Protein AF-A0A3D4XXJ6-F1 (afdb_monomer_lite)

Structure (mmCIF, N/CA/C/O backbone):
data_AF-A0A3D4XXJ6-F1
#
_entry.id   AF-A0A3D4XXJ6-F1
#
loop_
_atom_site.group_PDB
_atom_site.id
_atom_site.type_symbol
_atom_site.label_atom_id
_atom_site.label_alt_id
_atom_site.label_comp_id
_atom_site.label_asym_id
_atom_site.label_entity_id
_atom_site.label_seq_id
_atom_site.pdbx_PDB_ins_code
_atom_site.Cartn_x
_atom_site.Cartn_y
_atom_site.Cartn_z
_atom_site.occupancy
_atom_site.B_iso_or_equiv
_atom_site.auth_seq_id
_atom_site.auth_comp_id
_atom_site.auth_asym_id
_atom_site.auth_atom_id
_atom_site.pdbx_PDB_model_num
ATOM 1 N N . MET A 1 1 ? -16.857 -0.771 6.729 1.00 65.44 1 MET A N 1
ATOM 2 C CA . MET A 1 1 ? -15.567 -0.078 6.524 1.00 65.44 1 MET A CA 1
ATOM 3 C C . MET A 1 1 ? -14.504 -0.873 7.257 1.00 65.44 1 MET A C 1
ATOM 5 O O . MET A 1 1 ? -14.670 -1.095 8.452 1.00 65.44 1 MET A O 1
ATOM 9 N N . SER A 1 2 ? -13.495 -1.376 6.550 1.00 87.50 2 SER A N 1
ATOM 10 C CA . SER A 1 2 ? -12.393 -2.148 7.133 1.00 87.50 2 SER A CA 1
ATOM 11 C C . SER A 1 2 ? -11.135 -1.287 7.182 1.00 87.50 2 SER A C 1
ATOM 13 O O . SER A 1 2 ? -10.821 -0.583 6.225 1.00 87.50 2 SER A O 1
ATOM 15 N N . TYR A 1 3 ? -10.432 -1.331 8.310 1.00 91.56 3 TYR A N 1
ATOM 16 C CA . TYR A 1 3 ? -9.176 -0.617 8.506 1.00 91.56 3 TYR A CA 1
ATOM 17 C C . TYR A 1 3 ? -8.117 -1.570 9.048 1.00 91.56 3 TYR A C 1
ATOM 19 O O . TYR A 1 3 ? -8.435 -2.482 9.812 1.00 91.56 3 TYR A O 1
ATOM 27 N N . ALA A 1 4 ? -6.861 -1.330 8.685 1.00 89.88 4 ALA A N 1
ATOM 28 C CA . ALA A 1 4 ? -5.704 -2.025 9.235 1.00 89.88 4 ALA A CA 1
ATOM 29 C C . ALA A 1 4 ? -4.727 -1.019 9.844 1.00 89.88 4 ALA A C 1
ATOM 31 O O . ALA A 1 4 ? -4.571 0.089 9.333 1.00 89.88 4 ALA A O 1
ATOM 32 N N . TRP A 1 5 ? -4.064 -1.402 10.933 1.00 90.75 5 TRP A N 1
ATOM 33 C CA . TRP A 1 5 ? -2.966 -0.620 11.493 1.00 90.75 5 TRP A CA 1
ATOM 34 C C . TRP A 1 5 ? -1.658 -1.008 10.817 1.00 90.75 5 TRP A C 1
ATOM 36 O O . TRP A 1 5 ? -1.347 -2.190 10.686 1.00 90.75 5 TRP A O 1
ATOM 46 N N . VAL A 1 6 ? -0.891 -0.004 10.411 1.00 88.62 6 VAL A N 1
ATOM 47 C CA . VAL A 1 6 ? 0.432 -0.165 9.806 1.00 88.62 6 VAL A CA 1
ATOM 48 C C . VAL A 1 6 ? 1.421 0.767 10.482 1.00 88.62 6 VAL A C 1
ATOM 50 O O . VAL A 1 6 ? 1.033 1.799 11.028 1.00 88.62 6 VAL A O 1
ATOM 53 N N . THR A 1 7 ? 2.701 0.415 10.420 1.00 86.00 7 THR A N 1
ATOM 54 C CA . THR A 1 7 ? 3.798 1.230 10.946 1.00 86.00 7 THR A CA 1
ATOM 55 C C . THR A 1 7 ? 4.695 1.653 9.787 1.00 86.00 7 THR A C 1
ATOM 57 O O . THR A 1 7 ? 5.175 0.802 9.038 1.00 86.00 7 THR A O 1
ATOM 60 N N . SER A 1 8 ? 4.896 2.961 9.608 1.00 80.06 8 SER A N 1
ATOM 61 C CA . SER A 1 8 ? 5.760 3.511 8.557 1.00 80.06 8 SER A CA 1
ATOM 62 C C . SER A 1 8 ? 7.247 3.300 8.858 1.00 80.06 8 SER A C 1
ATOM 64 O O . SER A 1 8 ? 7.644 2.838 9.929 1.00 80.06 8 SER A O 1
ATOM 66 N N . TRP A 1 9 ? 8.099 3.710 7.914 1.00 76.44 9 TRP A N 1
ATOM 67 C CA . TRP A 1 9 ? 9.554 3.657 8.066 1.00 76.44 9 TRP A CA 1
ATOM 68 C C . TRP A 1 9 ? 10.093 4.509 9.232 1.00 76.44 9 TRP A C 1
ATOM 70 O O . TRP A 1 9 ? 11.178 4.221 9.730 1.00 76.44 9 TRP A O 1
ATOM 80 N N . THR A 1 10 ? 9.353 5.534 9.672 1.00 79.00 10 THR A N 1
ATOM 81 C CA . THR A 1 10 ? 9.725 6.397 10.809 1.00 79.00 10 THR A CA 1
ATOM 82 C C . THR A 1 10 ? 9.344 5.781 12.159 1.00 79.00 10 THR A C 1
ATOM 84 O O . THR A 1 10 ? 9.661 6.353 13.200 1.00 79.00 10 THR A O 1
ATOM 87 N N . GLY A 1 11 ? 8.645 4.638 12.159 1.00 82.44 11 GLY A N 1
ATOM 88 C CA . GLY A 1 11 ? 8.086 4.020 13.360 1.00 82.44 11 GLY A CA 1
ATOM 89 C C . GLY A 1 11 ? 6.712 4.563 13.764 1.00 82.44 11 GLY A C 1
ATOM 90 O O . GLY A 1 11 ? 6.183 4.151 14.794 1.00 82.44 11 GLY A O 1
ATOM 91 N N . LYS A 1 12 ? 6.102 5.459 12.977 1.00 83.75 12 LYS A N 1
ATOM 92 C CA . LYS A 1 12 ? 4.761 5.978 13.262 1.00 83.75 12 LYS A CA 1
ATOM 93 C C . LYS A 1 12 ? 3.692 4.977 12.840 1.00 83.75 12 LYS A C 1
ATOM 95 O O . LYS A 1 12 ? 3.671 4.523 11.696 1.00 83.75 12 LYS A O 1
ATOM 100 N N . SER A 1 13 ? 2.764 4.681 13.744 1.00 88.06 13 SER A N 1
ATOM 101 C CA . SER A 1 13 ? 1.600 3.850 13.439 1.00 88.06 13 SER A CA 1
ATOM 102 C C . SER A 1 13 ? 0.408 4.691 12.980 1.00 88.06 13 SER A C 1
ATOM 104 O O . SER A 1 13 ? 0.135 5.756 13.536 1.00 88.06 13 SER A O 1
ATOM 106 N N . PHE A 1 14 ? -0.313 4.213 11.971 1.00 89.44 14 PHE A N 1
ATOM 107 C CA . PHE A 1 14 ? -1.522 4.850 11.445 1.00 89.44 14 PHE A CA 1
ATOM 108 C C . PHE A 1 14 ? -2.488 3.808 10.871 1.00 89.44 14 PHE A C 1
ATOM 110 O O . PHE A 1 14 ? -2.098 2.684 10.552 1.00 89.44 14 PHE A O 1
ATOM 117 N N . SER A 1 15 ? -3.765 4.176 10.766 1.00 92.69 15 SER A N 1
ATOM 118 C CA . SER A 1 15 ? -4.801 3.330 10.174 1.00 92.69 15 SER A CA 1
ATOM 119 C C . SER A 1 15 ? -4.909 3.564 8.669 1.00 92.69 15 SER A C 1
ATOM 121 O O . SER A 1 15 ? -5.008 4.712 8.236 1.00 92.69 15 SER A O 1
ATOM 123 N N . VAL A 1 16 ? -4.979 2.489 7.889 1.00 93.38 16 VAL A N 1
ATOM 124 C CA . VAL A 1 16 ? -5.264 2.520 6.447 1.00 93.38 16 VAL A CA 1
ATOM 125 C C . VAL A 1 16 ? -6.632 1.923 6.156 1.00 93.38 16 VAL A C 1
ATOM 127 O O . VAL A 1 16 ? -7.005 0.918 6.758 1.00 93.38 16 VAL A O 1
ATOM 130 N N . ASN A 1 17 ? -7.388 2.544 5.251 1.00 95.38 17 ASN A N 1
ATOM 131 C CA . ASN A 1 17 ? -8.666 2.030 4.773 1.00 95.38 17 ASN A CA 1
ATOM 132 C C . ASN A 1 17 ? -8.408 0.894 3.780 1.00 95.38 17 ASN A C 1
ATOM 134 O O . ASN A 1 17 ? -7.836 1.120 2.716 1.00 95.38 17 ASN A O 1
ATOM 138 N N . THR A 1 18 ? -8.811 -0.322 4.135 1.00 96.00 18 THR A N 1
ATOM 139 C CA . THR A 1 18 ? -8.573 -1.526 3.329 1.00 96.00 18 THR A CA 1
ATOM 140 C C . THR A 1 18 ? -9.774 -1.915 2.474 1.00 96.00 18 THR A C 1
ATOM 142 O O . THR A 1 18 ? -9.772 -2.992 1.885 1.00 96.00 18 THR A O 1
ATOM 145 N N . SER A 1 19 ? -10.822 -1.085 2.427 1.00 95.50 19 SER A N 1
ATOM 146 C CA . SER A 1 19 ? -12.016 -1.408 1.654 1.00 95.50 19 SER A CA 1
ATOM 147 C C . SER A 1 19 ? -11.730 -1.394 0.150 1.00 95.50 19 SER A C 1
ATOM 149 O O . SER A 1 19 ? -10.920 -0.598 -0.342 1.00 95.50 19 SER A O 1
ATOM 151 N N . ASP A 1 20 ? -12.420 -2.272 -0.581 1.00 92.81 20 ASP A N 1
ATOM 152 C CA . ASP A 1 20 ? -12.320 -2.349 -2.039 1.00 92.81 20 ASP A CA 1
ATOM 153 C C . ASP A 1 20 ? -12.674 -1.001 -2.678 1.00 92.81 20 ASP A C 1
ATOM 155 O O . ASP A 1 20 ? -12.016 -0.588 -3.625 1.00 92.81 20 ASP A O 1
ATOM 159 N N . GLU A 1 21 ? -13.657 -0.274 -2.137 1.00 93.38 21 GLU A N 1
ATOM 160 C CA . GLU A 1 21 ? -14.080 1.029 -2.663 1.00 93.38 21 GLU A CA 1
ATOM 161 C C . GLU A 1 21 ? -12.978 2.085 -2.547 1.00 93.38 21 GLU A C 1
ATOM 163 O O . GLU A 1 21 ? -12.782 2.871 -3.472 1.00 93.38 21 GLU A O 1
ATOM 168 N N . ALA A 1 22 ? -12.238 2.097 -1.434 1.00 92.69 22 ALA A N 1
ATOM 169 C CA . ALA A 1 22 ? -11.132 3.027 -1.241 1.00 92.69 22 ALA A CA 1
ATOM 170 C C . ALA A 1 22 ? -9.964 2.699 -2.180 1.00 92.69 22 ALA A C 1
ATOM 172 O O . ALA A 1 22 ? -9.432 3.582 -2.852 1.00 92.69 22 ALA A O 1
ATOM 173 N N . CYS A 1 23 ? -9.592 1.419 -2.272 1.00 92.56 23 CYS A N 1
ATOM 174 C CA . CYS A 1 23 ? -8.489 0.976 -3.125 1.00 92.56 23 CYS A CA 1
ATOM 175 C C . CYS A 1 23 ? -8.825 1.105 -4.625 1.00 92.56 23 CYS A C 1
ATOM 177 O O . CYS A 1 23 ? -7.937 1.384 -5.435 1.00 92.56 23 CYS A O 1
ATOM 179 N N . ALA A 1 24 ? -10.102 0.969 -5.001 1.00 91.88 24 ALA A N 1
ATOM 180 C CA . ALA A 1 24 ? -10.559 1.034 -6.388 1.00 91.88 24 ALA A CA 1
ATOM 181 C C . ALA A 1 24 ? -10.325 2.403 -7.042 1.00 91.88 24 ALA A C 1
ATOM 183 O O . ALA A 1 24 ? -10.144 2.460 -8.257 1.00 91.88 24 ALA A O 1
ATOM 184 N N . VAL A 1 25 ? -10.240 3.487 -6.259 1.00 90.94 25 VAL A N 1
ATOM 185 C CA . VAL A 1 25 ? -9.842 4.826 -6.747 1.00 90.94 25 VAL A CA 1
ATOM 186 C C . VAL A 1 25 ? -8.442 4.804 -7.374 1.00 90.94 25 VAL A C 1
ATOM 188 O O . VAL A 1 25 ? -8.149 5.568 -8.296 1.00 90.94 25 VAL A O 1
ATOM 191 N N . PHE A 1 26 ? -7.593 3.890 -6.906 1.00 90.12 26 PHE A N 1
ATOM 192 C CA . PHE A 1 26 ? -6.252 3.663 -7.434 1.00 90.12 26 PHE A CA 1
ATOM 193 C C . PHE A 1 26 ? -6.206 2.519 -8.454 1.00 90.12 26 PHE A C 1
ATOM 195 O O . PHE A 1 26 ? -5.155 2.219 -9.008 1.00 90.12 26 PHE A O 1
ATOM 202 N N . GLY A 1 27 ? -7.343 1.873 -8.728 1.00 91.38 27 GLY A N 1
ATOM 203 C CA . GLY A 1 27 ? -7.421 0.721 -9.618 1.00 91.38 27 GLY A CA 1
ATOM 204 C C . GLY A 1 27 ? -6.890 -0.573 -9.000 1.00 91.38 27 GLY A C 1
ATOM 205 O O . GLY A 1 27 ? -6.497 -1.468 -9.744 1.00 91.38 27 GLY A O 1
ATOM 206 N N . PHE A 1 28 ? -6.880 -0.705 -7.672 1.00 93.56 28 PHE A N 1
ATOM 207 C CA . PHE A 1 28 ? -6.419 -1.912 -6.973 1.00 93.56 28 PHE A CA 1
ATOM 208 C C . PHE A 1 28 ? -7.406 -2.350 -5.892 1.00 93.56 28 PHE A C 1
ATOM 210 O O . PHE A 1 28 ? -8.354 -1.638 -5.566 1.00 93.56 28 PHE A O 1
ATOM 217 N N . LYS A 1 29 ? -7.167 -3.525 -5.319 1.00 94.56 29 LYS A N 1
ATOM 218 C CA . LYS A 1 29 ? -7.805 -4.025 -4.101 1.00 94.56 29 LYS A CA 1
ATOM 219 C C . LYS A 1 29 ? -6.766 -4.255 -3.013 1.00 94.56 29 LYS A C 1
ATOM 221 O O . LYS A 1 29 ? -5.586 -4.450 -3.303 1.00 94.56 29 LYS A O 1
ATOM 226 N N . SER A 1 30 ? -7.199 -4.259 -1.753 1.00 94.06 30 SER A N 1
ATOM 227 C CA . SER A 1 30 ? -6.334 -4.707 -0.658 1.00 94.06 30 SER A CA 1
ATOM 228 C C . SER A 1 30 ? -5.905 -6.158 -0.907 1.00 94.06 30 SER A C 1
ATOM 230 O O . SER A 1 30 ? -6.726 -7.004 -1.257 1.00 94.06 30 SER A O 1
ATOM 232 N N . GLY A 1 31 ? -4.610 -6.437 -0.770 1.00 93.50 31 GLY A N 1
ATOM 233 C CA . GLY A 1 31 ? -4.004 -7.732 -1.078 1.00 93.50 31 GLY A CA 1
ATOM 234 C C . GLY A 1 31 ? -3.487 -7.889 -2.512 1.00 93.50 31 GLY A C 1
ATOM 235 O O . GLY A 1 31 ? -2.778 -8.862 -2.775 1.00 93.50 31 GLY A O 1
ATOM 236 N N . ASP A 1 32 ? -3.771 -6.954 -3.426 1.00 95.19 32 ASP A N 1
ATOM 237 C CA . ASP A 1 32 ? -3.258 -7.032 -4.799 1.00 95.19 32 ASP A CA 1
ATOM 238 C C . ASP A 1 32 ? -1.728 -6.927 -4.840 1.00 95.19 32 ASP A C 1
ATOM 240 O O . ASP A 1 32 ? -1.111 -6.135 -4.123 1.00 95.19 32 ASP A O 1
ATOM 244 N N . ARG A 1 33 ? -1.116 -7.702 -5.742 1.00 94.06 33 ARG A N 1
ATOM 245 C CA . ARG A 1 33 ? 0.295 -7.561 -6.119 1.00 94.06 33 ARG A CA 1
ATOM 246 C C . ARG A 1 33 ? 0.470 -6.342 -7.015 1.00 94.06 33 ARG A C 1
ATOM 248 O O . ARG A 1 33 ? -0.286 -6.162 -7.967 1.00 94.06 33 ARG A O 1
ATOM 255 N N . ILE A 1 34 ? 1.502 -5.555 -6.736 1.00 92.12 34 ILE A N 1
ATOM 256 C CA . ILE A 1 34 ? 1.891 -4.408 -7.554 1.00 92.12 34 ILE A CA 1
ATOM 257 C C . ILE A 1 34 ? 3.396 -4.374 -7.779 1.00 92.12 34 ILE A C 1
ATOM 259 O O . ILE A 1 34 ? 4.177 -4.935 -7.010 1.00 92.12 34 ILE A O 1
ATOM 263 N N . ILE A 1 35 ? 3.796 -3.652 -8.816 1.00 90.25 35 ILE A N 1
ATOM 264 C CA . ILE A 1 35 ? 5.176 -3.274 -9.092 1.00 90.25 35 ILE A CA 1
ATOM 265 C C . ILE A 1 35 ? 5.249 -1.752 -9.030 1.00 90.25 35 ILE A C 1
ATOM 267 O O . ILE A 1 35 ? 4.573 -1.056 -9.788 1.00 90.25 35 ILE A O 1
ATOM 271 N N . SER A 1 36 ? 6.080 -1.231 -8.134 1.00 85.38 36 SER A N 1
ATOM 272 C CA . SER A 1 36 ? 6.390 0.192 -8.031 1.00 85.38 36 SER A CA 1
ATOM 273 C C . SER A 1 36 ? 7.863 0.448 -8.346 1.00 85.38 36 SER A C 1
ATOM 275 O O . SER A 1 36 ? 8.662 -0.476 -8.518 1.00 85.38 36 SER A O 1
ATOM 277 N N . ARG A 1 37 ? 8.271 1.721 -8.356 1.00 81.81 37 ARG A N 1
ATOM 278 C CA . ARG A 1 37 ? 9.697 2.089 -8.440 1.00 81.81 37 ARG A CA 1
ATOM 279 C C . ARG A 1 37 ? 10.542 1.530 -7.290 1.00 81.81 37 ARG A C 1
ATOM 281 O O . ARG A 1 37 ? 11.753 1.400 -7.440 1.00 81.81 37 ARG A O 1
ATOM 288 N N . ALA A 1 38 ? 9.926 1.228 -6.146 1.00 77.44 38 ALA A N 1
ATOM 289 C CA . ALA A 1 38 ? 10.608 0.656 -4.988 1.00 77.44 38 ALA A CA 1
ATOM 290 C C . ALA A 1 38 ? 10.762 -0.876 -5.071 1.00 77.44 38 ALA A C 1
ATOM 292 O O . ALA A 1 38 ? 11.492 -1.442 -4.254 1.00 77.44 38 ALA A O 1
ATOM 293 N N . GLY A 1 39 ? 10.104 -1.528 -6.038 1.00 85.38 39 GLY A N 1
ATOM 294 C CA . GLY A 1 39 ? 10.081 -2.978 -6.224 1.00 85.38 39 GLY A CA 1
ATOM 295 C C . GLY A 1 39 ? 8.662 -3.551 -6.250 1.00 85.38 39 GLY A C 1
ATOM 296 O O . GLY A 1 39 ? 7.680 -2.821 -6.383 1.00 85.38 39 GLY A O 1
ATOM 297 N N . GLY A 1 40 ? 8.565 -4.876 -6.133 1.00 90.00 40 GLY A N 1
ATOM 298 C CA . GLY A 1 40 ? 7.292 -5.571 -5.941 1.00 90.00 40 GLY A CA 1
ATOM 299 C C . GLY A 1 40 ? 6.709 -5.324 -4.548 1.00 90.00 40 GLY A C 1
ATOM 300 O O . GLY A 1 40 ? 7.443 -5.029 -3.599 1.00 90.00 40 GLY A O 1
ATOM 301 N N . GLY A 1 41 ? 5.391 -5.430 -4.423 1.00 92.75 41 GLY A N 1
ATOM 302 C CA . GLY A 1 41 ? 4.722 -5.302 -3.138 1.00 92.75 41 GLY A CA 1
ATOM 303 C C . GLY A 1 41 ? 3.261 -5.726 -3.141 1.00 92.75 41 GLY A C 1
ATOM 304 O O . GLY A 1 41 ? 2.712 -6.127 -4.169 1.00 92.75 41 GLY A O 1
ATOM 305 N N . ILE A 1 42 ? 2.641 -5.620 -1.967 1.00 94.06 42 ILE A N 1
ATOM 306 C CA . ILE A 1 42 ? 1.234 -5.952 -1.723 1.00 94.06 42 ILE A CA 1
ATOM 307 C C . ILE A 1 42 ? 0.487 -4.714 -1.250 1.00 94.06 42 ILE A C 1
ATOM 309 O O . ILE A 1 42 ? 0.886 -4.091 -0.265 1.00 94.06 42 ILE A O 1
ATOM 313 N N . VAL A 1 43 ? -0.613 -4.379 -1.919 1.00 94.38 43 VAL A N 1
ATOM 314 C CA . VAL A 1 43 ? -1.505 -3.290 -1.510 1.00 94.38 43 VAL A CA 1
ATOM 315 C C . VAL A 1 43 ? -2.076 -3.590 -0.135 1.00 94.38 43 VAL A C 1
ATOM 317 O O . VAL A 1 43 ? -2.636 -4.657 0.100 1.00 94.38 43 VAL A O 1
ATOM 320 N N . ILE A 1 44 ? -1.967 -2.630 0.776 1.00 94.38 44 ILE A N 1
ATOM 321 C CA . ILE A 1 44 ? -2.563 -2.734 2.105 1.00 94.38 44 ILE A CA 1
ATOM 322 C C . ILE A 1 44 ? -3.874 -1.958 2.120 1.00 94.38 44 ILE A C 1
ATOM 324 O O . ILE A 1 44 ? -4.914 -2.515 2.467 1.00 94.38 44 ILE A O 1
ATOM 328 N N . GLY A 1 45 ? -3.835 -0.687 1.718 1.00 94.31 45 GLY A N 1
ATOM 329 C CA . GLY A 1 45 ? -4.999 0.191 1.744 1.00 94.31 45 GLY A CA 1
ATOM 330 C C . GLY A 1 45 ? -4.656 1.642 1.433 1.00 94.31 45 GLY A C 1
ATOM 331 O O . GLY A 1 45 ? -3.556 1.953 0.979 1.00 94.31 45 GLY A O 1
ATOM 332 N N . VAL A 1 46 ? -5.598 2.539 1.701 1.00 94.00 46 VAL A N 1
ATOM 333 C CA . VAL A 1 46 ? -5.489 3.972 1.410 1.00 94.00 46 VAL A CA 1
ATOM 334 C C . VAL A 1 46 ? -5.473 4.782 2.701 1.00 94.00 46 VAL A C 1
ATOM 336 O O . VAL A 1 46 ? -6.263 4.535 3.613 1.00 94.00 46 VAL A O 1
ATOM 339 N N . ALA A 1 47 ? -4.561 5.745 2.785 1.00 92.88 47 ALA A N 1
ATOM 340 C CA . ALA A 1 47 ? -4.526 6.746 3.848 1.00 92.88 47 ALA A CA 1
ATOM 341 C C . ALA A 1 47 ? -3.721 7.972 3.405 1.00 92.88 47 ALA A C 1
ATOM 343 O O . ALA A 1 47 ? -2.890 7.853 2.499 1.00 92.88 47 ALA A O 1
ATOM 344 N N . PRO A 1 48 ? -3.864 9.115 4.093 1.00 90.19 48 PRO A N 1
AT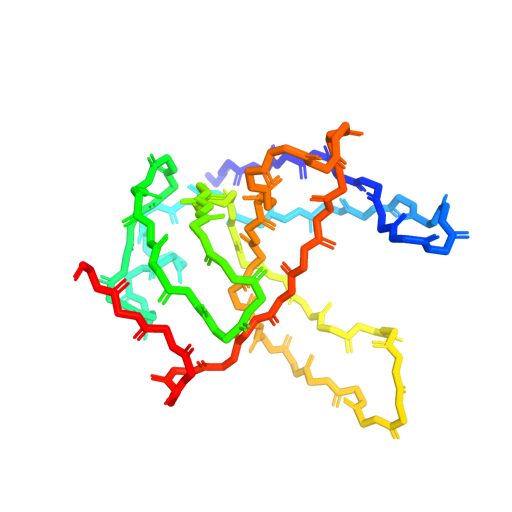OM 345 C CA . PRO A 1 48 ? -3.016 10.272 3.859 1.00 90.19 48 PRO A CA 1
ATOM 346 C C . PRO A 1 48 ? -1.529 9.969 4.071 1.00 90.19 48 PRO A C 1
ATOM 348 O O . PRO A 1 48 ? -1.127 9.401 5.092 1.00 90.19 48 PRO A O 1
ATOM 351 N N . ALA A 1 49 ? -0.684 10.426 3.147 1.00 86.06 49 ALA A N 1
ATOM 352 C CA . ALA A 1 49 ? 0.753 10.497 3.383 1.00 86.06 49 ALA A CA 1
ATOM 353 C C . ALA A 1 49 ? 1.029 11.719 4.251 1.00 86.06 49 ALA A C 1
ATOM 355 O O . ALA A 1 49 ? 1.237 12.814 3.742 1.00 86.06 49 ALA A O 1
ATOM 356 N N . THR A 1 50 ? 1.012 11.541 5.570 1.00 73.81 50 THR A N 1
ATOM 357 C CA . THR A 1 50 ? 1.388 12.615 6.511 1.00 73.81 50 THR A CA 1
ATOM 358 C C . THR A 1 50 ? 2.900 12.732 6.709 1.00 73.81 50 THR A C 1
ATOM 360 O O . THR A 1 50 ? 3.358 13.648 7.387 1.00 73.81 50 THR A O 1
ATOM 363 N N . GLU A 1 51 ? 3.677 11.818 6.120 1.00 65.50 51 GLU A N 1
ATOM 364 C CA . GLU A 1 51 ? 5.130 11.750 6.257 1.00 65.50 51 GLU A CA 1
ATOM 365 C C . GLU A 1 51 ? 5.829 12.018 4.918 1.00 65.50 51 GLU A C 1
ATOM 367 O O . GLU A 1 51 ? 5.602 11.326 3.920 1.00 65.50 51 GLU A O 1
ATOM 372 N N . GLY A 1 52 ? 6.696 13.031 4.907 1.00 63.12 52 GLY A N 1
ATOM 373 C CA . GLY A 1 52 ? 7.442 13.484 3.733 1.00 63.12 52 GLY A CA 1
ATOM 374 C C . GLY A 1 52 ? 7.329 14.998 3.514 1.00 63.12 52 GLY A C 1
ATOM 375 O O . GLY A 1 52 ? 6.575 15.667 4.217 1.00 63.12 52 GLY A O 1
ATOM 376 N N . PRO A 1 53 ? 8.072 15.557 2.540 1.00 61.88 53 PRO A N 1
ATOM 377 C CA . PRO A 1 53 ? 8.096 17.000 2.282 1.00 61.88 53 PRO A CA 1
ATOM 378 C C . PRO A 1 53 ? 6.767 17.550 1.744 1.00 61.88 53 PRO A C 1
ATOM 380 O O . PRO A 1 53 ? 6.535 18.748 1.830 1.00 61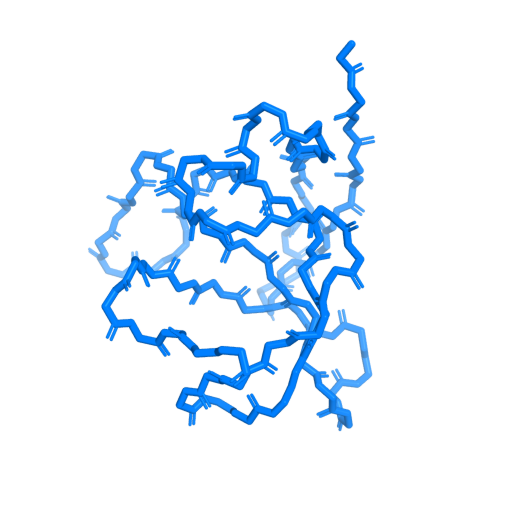.88 53 PRO A O 1
ATOM 383 N N . ASN A 1 54 ? 5.898 16.684 1.210 1.00 69.12 54 ASN A N 1
ATOM 384 C CA . ASN A 1 54 ? 4.619 17.053 0.613 1.00 69.12 54 ASN A CA 1
ATOM 385 C C . ASN A 1 54 ? 3.517 16.131 1.145 1.00 69.12 54 ASN A C 1
ATOM 387 O O . ASN A 1 54 ? 3.344 15.037 0.596 1.00 69.12 54 ASN A O 1
ATOM 391 N N . PRO A 1 55 ? 2.787 16.529 2.201 1.00 75.56 55 PRO A N 1
ATOM 392 C CA . PRO A 1 55 ? 1.670 15.739 2.680 1.00 75.56 55 PRO A CA 1
ATOM 393 C C . PRO A 1 55 ? 0.609 15.599 1.582 1.00 75.56 55 PRO A C 1
ATOM 395 O O . PRO A 1 55 ? 0.228 16.585 0.950 1.00 75.56 55 PRO A O 1
ATOM 398 N N . LYS A 1 56 ? 0.145 14.370 1.338 1.00 82.38 56 LYS A N 1
ATOM 399 C CA . LYS A 1 56 ? -0.886 14.065 0.330 1.00 82.38 56 LYS A CA 1
ATOM 400 C C . LYS A 1 56 ? -2.150 13.529 1.010 1.00 82.38 56 LYS A C 1
ATOM 402 O O . LYS A 1 56 ? -2.014 12.741 1.948 1.00 82.38 56 LYS A O 1
ATOM 407 N N . P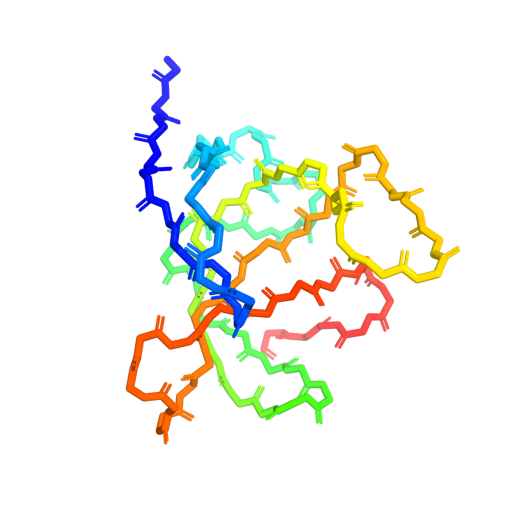RO A 1 57 ? -3.352 13.930 0.551 1.00 82.25 57 PRO A N 1
ATOM 408 C CA . PRO A 1 57 ? -4.611 13.606 1.218 1.00 82.25 57 PRO A CA 1
ATOM 409 C C . PRO A 1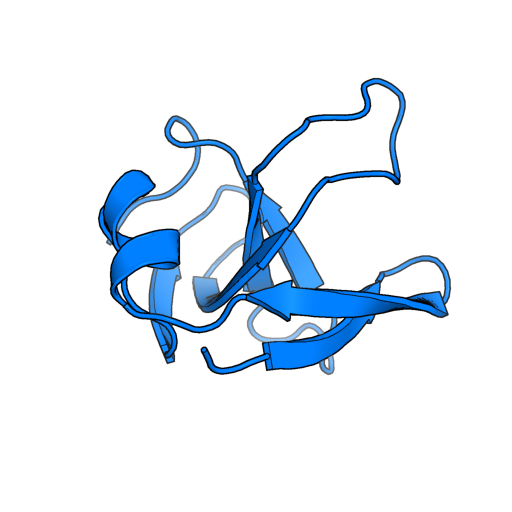 57 ? -4.933 12.114 1.173 1.00 82.25 57 PRO A C 1
ATOM 411 O O . PRO A 1 57 ? -5.257 11.571 2.213 1.00 82.25 57 PRO A O 1
ATOM 414 N N . ASP A 1 58 ? -4.763 11.447 0.029 1.00 88.81 58 ASP A N 1
ATOM 415 C CA . ASP A 1 58 ? -4.946 10.000 -0.101 1.00 88.81 58 ASP A CA 1
ATOM 416 C C . ASP A 1 58 ? -3.879 9.420 -1.027 1.00 88.81 58 ASP A C 1
ATOM 418 O O . ASP A 1 58 ? -3.663 9.905 -2.141 1.00 88.81 58 ASP A O 1
ATOM 422 N N . VAL A 1 59 ? -3.198 8.381 -0.551 1.00 91.12 59 VAL A N 1
ATOM 423 C CA . VAL A 1 59 ? -2.215 7.609 -1.318 1.00 91.12 59 VAL A CA 1
ATOM 424 C C . VAL A 1 59 ? -2.424 6.119 -1.085 1.00 91.12 59 VAL A C 1
ATOM 426 O O . VAL A 1 59 ? -2.948 5.707 -0.045 1.00 91.12 59 VAL A O 1
ATOM 429 N N . LEU A 1 60 ? -1.970 5.307 -2.038 1.00 92.12 60 LEU A N 1
ATOM 430 C CA . LEU A 1 60 ? -2.007 3.859 -1.912 1.00 92.12 60 LEU A CA 1
ATOM 431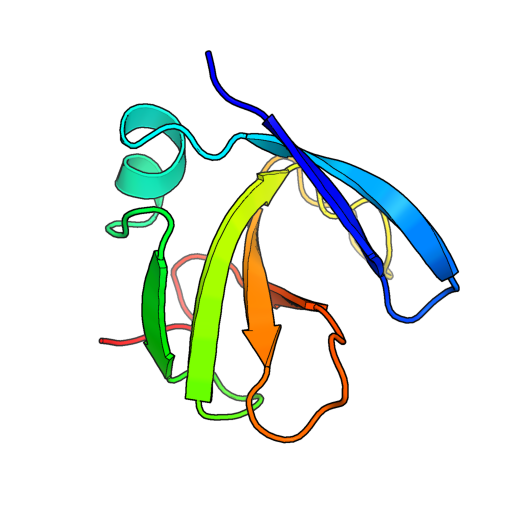 C C . LEU A 1 60 ? -0.794 3.384 -1.113 1.00 92.12 60 LEU A C 1
ATOM 433 O O . LEU A 1 60 ? 0.343 3.532 -1.565 1.00 92.12 60 LEU A O 1
ATOM 437 N N . TRP A 1 61 ? -1.035 2.800 0.058 1.00 92.56 61 TRP A N 1
ATOM 438 C CA . TRP A 1 61 ? -0.012 2.183 0.895 1.00 92.56 61 TRP A CA 1
ATOM 439 C C . TRP A 1 61 ? 0.142 0.704 0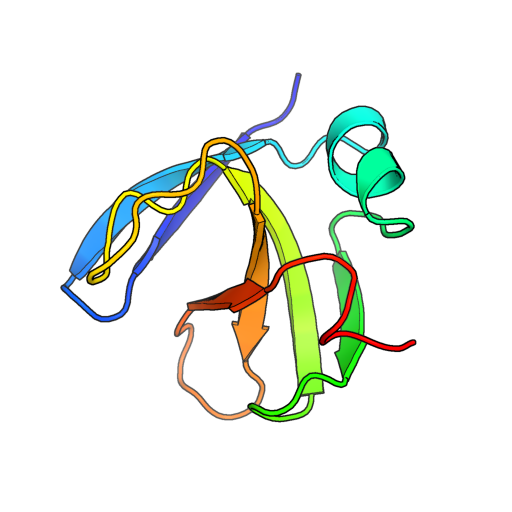.562 1.00 92.56 61 TRP A C 1
ATOM 441 O O . TRP A 1 61 ? -0.842 -0.029 0.436 1.00 92.56 61 TRP A O 1
ATOM 451 N N . TYR A 1 62 ? 1.388 0.251 0.469 1.00 92.31 62 TYR A N 1
ATOM 452 C CA . TYR A 1 62 ? 1.732 -1.126 0.138 1.00 92.31 62 TYR A CA 1
ATOM 453 C C . TYR A 1 62 ? 2.949 -1.610 0.929 1.00 92.31 62 TYR A C 1
ATOM 455 O O . TYR A 1 62 ? 3.859 -0.838 1.240 1.00 92.31 62 TYR A O 1
ATOM 463 N N . ALA A 1 63 ? 2.970 -2.901 1.253 1.00 92.00 63 ALA A N 1
ATOM 464 C CA . ALA A 1 63 ? 4.134 -3.572 1.819 1.00 92.00 63 ALA A CA 1
ATOM 465 C C . ALA A 1 63 ? 5.131 -3.866 0.696 1.00 92.00 63 ALA A C 1
ATOM 467 O O . ALA A 1 63 ? 4.737 -4.402 -0.337 1.00 92.00 63 ALA A O 1
ATOM 468 N N . VAL A 1 64 ? 6.405 -3.522 0.887 1.00 89.44 64 VAL A N 1
ATOM 469 C CA . VAL A 1 64 ? 7.451 -3.771 -0.117 1.00 89.44 64 VAL A CA 1
ATOM 470 C C . VAL A 1 64 ? 8.069 -5.149 0.114 1.00 89.44 64 VAL A C 1
ATOM 472 O O . VAL A 1 64 ? 8.477 -5.468 1.235 1.00 89.44 64 VAL A O 1
ATOM 475 N N . ASP A 1 65 ? 8.181 -5.947 -0.946 1.00 88.44 65 ASP A N 1
ATOM 476 C CA . ASP A 1 65 ? 8.789 -7.276 -0.886 1.00 88.44 65 ASP A CA 1
ATOM 477 C C . ASP A 1 65 ? 10.245 -7.198 -0.387 1.00 88.44 65 ASP A C 1
ATOM 479 O O . ASP A 1 65 ? 11.012 -6.304 -0.754 1.00 88.44 65 ASP A O 1
ATOM 483 N N . GLY A 1 66 ? 10.637 -8.142 0.476 1.00 82.50 66 GLY A N 1
ATOM 484 C CA . GLY A 1 66 ? 12.007 -8.240 0.996 1.00 82.50 66 GLY A CA 1
ATOM 485 C C . GLY A 1 66 ? 12.423 -7.111 1.947 1.00 82.50 66 GLY A C 1
ATOM 486 O O . GLY A 1 66 ? 13.613 -6.942 2.205 1.00 82.50 66 GLY A O 1
ATOM 487 N N . ARG A 1 67 ? 11.470 -6.320 2.460 1.00 76.69 67 ARG A N 1
ATOM 488 C CA . ARG A 1 67 ? 11.742 -5.200 3.372 1.00 76.69 67 ARG A CA 1
ATOM 489 C C . ARG A 1 67 ? 11.120 -5.359 4.764 1.00 76.69 67 ARG A C 1
ATOM 491 O O . ARG A 1 67 ? 10.710 -4.357 5.333 1.00 76.69 67 ARG A O 1
ATOM 498 N N . ASP A 1 68 ? 11.065 -6.568 5.323 1.00 74.38 68 ASP A N 1
ATOM 499 C CA . ASP A 1 68 ? 10.674 -6.850 6.724 1.00 74.38 68 ASP A CA 1
ATOM 500 C C . ASP A 1 68 ? 9.468 -6.037 7.235 1.00 74.38 68 ASP A C 1
ATOM 502 O O . ASP A 1 68 ? 9.556 -5.295 8.213 1.00 74.38 68 ASP A O 1
ATOM 506 N N . GLY A 1 69 ? 8.334 -6.115 6.533 1.00 70.50 69 GLY A N 1
ATOM 507 C CA . GLY A 1 69 ? 7.100 -5.434 6.949 1.00 70.50 69 GLY A CA 1
ATOM 508 C C . GLY A 1 69 ? 7.104 -3.910 6.774 1.00 70.50 69 GLY A C 1
ATOM 509 O O . GLY A 1 69 ? 6.181 -3.242 7.235 1.00 70.50 69 GLY A O 1
ATOM 510 N N . LYS A 1 70 ? 8.106 -3.339 6.095 1.00 77.50 70 LYS A N 1
ATOM 511 C CA . LYS A 1 70 ? 8.132 -1.910 5.764 1.00 77.50 70 LYS A CA 1
ATOM 512 C C . LYS A 1 70 ? 7.092 -1.586 4.699 1.00 77.50 70 LYS A C 1
ATOM 514 O O . LYS A 1 70 ? 6.989 -2.258 3.669 1.00 77.50 70 LYS A O 1
ATOM 519 N N . VAL A 1 71 ? 6.381 -0.489 4.935 1.00 86.38 71 VAL A N 1
ATOM 520 C CA . VAL A 1 71 ? 5.370 0.041 4.022 1.00 86.38 71 VAL A CA 1
ATOM 521 C C . VAL A 1 71 ? 5.897 1.257 3.270 1.00 86.38 71 VAL A C 1
ATOM 523 O O . VAL A 1 71 ? 6.666 2.062 3.801 1.00 86.38 71 VAL A O 1
ATOM 526 N N . SER A 1 72 ? 5.481 1.386 2.020 1.00 87.81 72 SER A N 1
ATOM 527 C CA . SER A 1 72 ? 5.704 2.556 1.180 1.00 87.81 72 SER A CA 1
ATOM 528 C C . SER A 1 72 ? 4.367 3.028 0.624 1.00 87.81 72 SER A C 1
ATOM 530 O O . SER A 1 72 ? 3.355 2.338 0.760 1.00 87.81 72 SER A O 1
ATOM 532 N N . TYR A 1 73 ? 4.354 4.210 0.021 1.00 88.19 73 TYR A N 1
ATOM 533 C CA . TYR A 1 73 ? 3.166 4.733 -0.629 1.00 88.19 73 TYR A CA 1
ATOM 534 C C . TYR A 1 73 ? 3.468 5.202 -2.041 1.00 88.19 73 TYR A C 1
ATOM 536 O O . TYR A 1 73 ? 4.612 5.496 -2.395 1.00 88.19 73 TYR A O 1
ATOM 544 N N . SER A 1 74 ? 2.428 5.245 -2.862 1.00 84.06 74 SER A N 1
ATOM 545 C CA . SER A 1 74 ? 2.506 5.756 -4.219 1.00 84.06 74 SER A CA 1
ATOM 546 C C . SER A 1 74 ? 1.237 6.510 -4.591 1.00 84.06 74 SER A C 1
ATOM 548 O O . SER A 1 74 ? 0.175 6.305 -3.998 1.00 84.06 74 SER A O 1
ATOM 550 N N . ASP A 1 75 ? 1.371 7.402 -5.566 1.00 80.62 75 ASP A N 1
ATOM 551 C CA . ASP A 1 75 ? 0.229 7.936 -6.293 1.00 80.62 75 ASP A CA 1
ATOM 552 C C . ASP A 1 75 ? -0.011 7.119 -7.573 1.00 80.62 75 ASP A C 1
ATOM 554 O O . ASP A 1 75 ? 0.778 6.248 -7.940 1.00 80.62 75 ASP A O 1
ATOM 558 N N . ASN A 1 76 ? -1.130 7.384 -8.250 1.00 71.44 76 ASN A N 1
ATOM 559 C CA . ASN A 1 76 ? -1.583 6.607 -9.408 1.00 71.44 76 ASN A CA 1
ATOM 560 C C . ASN A 1 76 ? -0.584 6.521 -10.575 1.00 71.44 76 ASN A C 1
ATOM 562 O O . ASN A 1 76 ? -0.775 5.693 -11.461 1.00 71.44 76 ASN A O 1
ATOM 566 N N . ASN A 1 77 ? 0.467 7.344 -10.608 1.00 67.62 77 ASN A N 1
ATOM 567 C CA . ASN A 1 77 ? 1.385 7.397 -11.745 1.00 67.62 77 ASN A CA 1
ATOM 568 C C . ASN A 1 77 ? 2.598 6.465 -11.611 1.00 67.62 77 ASN A C 1
ATOM 570 O O . ASN A 1 77 ? 3.324 6.272 -12.587 1.00 67.62 77 ASN A O 1
ATOM 574 N N . ASP A 1 78 ? 2.822 5.882 -10.432 1.00 72.12 78 ASP A N 1
ATOM 575 C CA . ASP A 1 78 ? 4.086 5.216 -10.093 1.00 72.12 78 ASP A CA 1
ATOM 576 C C . ASP A 1 78 ? 3.956 3.707 -9.802 1.00 72.12 78 ASP A C 1
ATOM 578 O O . ASP A 1 78 ? 4.948 3.060 -9.446 1.00 72.12 78 ASP A O 1
ATOM 582 N N . ILE A 1 79 ? 2.764 3.132 -9.999 1.00 79.62 79 ILE A N 1
ATOM 583 C CA . ILE A 1 79 ? 2.440 1.722 -9.720 1.00 79.62 79 ILE A CA 1
ATOM 584 C C . ILE A 1 79 ? 1.803 1.018 -10.921 1.00 79.62 79 ILE A C 1
ATOM 586 O O . ILE A 1 79 ? 1.012 1.595 -11.664 1.00 79.62 79 ILE A O 1
ATOM 590 N N . ARG A 1 80 ? 2.165 -0.253 -11.119 1.00 79.50 80 ARG A N 1
ATOM 591 C CA . ARG A 1 80 ? 1.665 -1.134 -12.187 1.00 79.50 80 ARG A CA 1
ATOM 592 C C . ARG A 1 80 ? 1.251 -2.493 -11.616 1.00 79.50 80 ARG A C 1
ATOM 594 O O . ARG A 1 80 ? 1.692 -2.853 -10.526 1.00 79.50 80 ARG A O 1
ATOM 601 N N . ARG A 1 81 ? 0.409 -3.219 -12.357 1.00 74.50 81 ARG A N 1
ATOM 602 C CA . ARG A 1 81 ? 0.070 -4.629 -12.095 1.00 74.50 81 ARG A CA 1
ATOM 603 C C . ARG A 1 81 ? 1.105 -5.557 -12.717 1.00 74.50 81 ARG A C 1
ATOM 605 O O . ARG A 1 81 ? 1.587 -5.210 -13.820 1.00 74.50 81 ARG A O 1
#

Secondary structure (DSSP, 8-state):
--EEEEE-TTS-EEEEE--HHHHHTTT--TT-EEEETTEEEEEEEEEEE-SSSS-EEEEEEEEETTSTT-EEEE-TTSEE-

Sequence (81 aa):
MSYAWVTSWTGKSFSVNTSDEACAVFGFKSGDRIISRAGGGIVIGVAPATEGPNPKPDVLWYAVDGRDGKVSYSDNNDIRR

Radius of gyration: 11.3 Å; chains: 1; bounding box: 28×25×26 Å

pLDDT: mean 85.7, std 8.77, range [61.88, 96.0]

Foldseek 3Di:
DDWDWAAAPVRDIDIFDQDQVQCVVLPDHAQDWKQFPLGIWGWHHWAWPPDDPDIGGIWTKTQHPPPVRHIDTDHSPTMDD